Protein AF-A0A1Y4EWL3-F1 (afdb_monomer)

Nearest PDB structures (foldseek):
  6ifk-assembly1_D  TM=8.390E-01  e=6.747E-06  Streptococcus thermophilus ND03
  6ify-assembly1_D  TM=8.538E-01  e=1.769E-05  Streptococcus thermophilus ND03
  8x5d-assembly1_C  TM=8.242E-01  e=1.769E-05  Mycobacterium canetti
  6ae1-assembly2_B  TM=8.362E-01  e=6.744E-04  Staphylococcus epidermidis RP62A

Foldseek 3Di:
DDDDVVVVVVVPPPDDPVVVVVVVPDPPDDPDDPPDDAPPLQVDPCLLVLLLVLLLVQFDQDPDPPDDPPAQAGALDPPALVVLVVLLVLLVVVVVCVVVPHWDALVSLVVSLVVLVVVCVVDVSSVSSCVSLVLSSLSVPCHGPSSSSNSSSVSSVSNSVSCCRRYPDHD

Radius of gyration: 18.56 Å; Cα contacts (8 Å, |Δi|>4): 148; chains: 1; bounding box: 43×53×40 Å

Mean predicted aligned error: 10.3 Å

Structure (mmCIF, N/CA/C/O backbone):
data_AF-A0A1Y4EWL3-F1
#
_entry.id   AF-A0A1Y4EWL3-F1
#
loop_
_atom_site.group_PDB
_atom_site.id
_atom_site.type_symbol
_atom_site.label_atom_id
_atom_site.label_alt_id
_atom_site.label_comp_id
_atom_site.label_asym_id
_atom_site.label_entity_id
_atom_site.label_seq_id
_atom_site.pdbx_PDB_ins_code
_atom_site.Cartn_x
_atom_site.Cartn_y
_atom_site.Cartn_z
_atom_site.occupancy
_atom_site.B_iso_or_equiv
_atom_site.auth_seq_id
_atom_site.auth_comp_id
_atom_site.auth_asym_id
_atom_site.auth_atom_id
_atom_site.pdbx_PDB_model_num
ATOM 1 N N . MET A 1 1 ? -6.948 15.908 -17.397 1.00 37.38 1 MET A N 1
ATOM 2 C CA . MET A 1 1 ? -7.858 15.498 -16.304 1.00 37.38 1 MET A CA 1
ATOM 3 C C . MET A 1 1 ? -7.073 15.436 -14.993 1.00 37.38 1 MET A C 1
ATOM 5 O O . MET A 1 1 ? -6.753 14.358 -14.515 1.00 37.38 1 MET A O 1
ATOM 9 N N . ALA A 1 2 ? -6.684 16.596 -14.461 1.00 40.53 2 ALA A N 1
ATOM 10 C CA . ALA A 1 2 ? -5.893 16.728 -13.238 1.00 40.53 2 ALA A CA 1
ATOM 11 C C . ALA A 1 2 ? -6.436 17.927 -12.445 1.00 40.53 2 ALA A C 1
ATOM 13 O O . ALA A 1 2 ? -5.883 19.017 -12.520 1.00 40.53 2 ALA A O 1
ATOM 14 N N . SER A 1 3 ? -7.570 17.749 -11.767 1.00 47.09 3 SER A N 1
ATOM 15 C CA . SER A 1 3 ? -8.158 18.766 -10.885 1.00 47.09 3 SER A CA 1
ATOM 16 C C . SER A 1 3 ? -8.976 18.060 -9.820 1.00 47.09 3 SER A C 1
ATOM 18 O O . SER A 1 3 ? -9.992 17.460 -10.147 1.00 47.09 3 SER A O 1
ATOM 20 N N . ASP A 1 4 ? -8.490 18.054 -8.581 1.00 57.91 4 ASP A N 1
ATOM 21 C CA . ASP A 1 4 ? -9.346 17.723 -7.430 1.00 57.91 4 ASP A CA 1
ATOM 22 C C . ASP A 1 4 ? -8.706 18.212 -6.120 1.00 57.91 4 ASP A C 1
ATOM 24 O O . ASP A 1 4 ? -9.355 18.788 -5.255 1.00 57.91 4 ASP A O 1
ATOM 28 N N . TRP A 1 5 ? -7.380 18.085 -5.974 1.00 44.81 5 TRP A N 1
ATOM 29 C CA . TRP A 1 5 ? -6.728 18.433 -4.702 1.00 44.81 5 TRP A CA 1
ATOM 30 C C . TRP A 1 5 ? -6.405 19.929 -4.534 1.00 44.81 5 TRP A C 1
ATOM 32 O O . TRP A 1 5 ? -6.344 20.413 -3.405 1.00 44.81 5 TRP A O 1
ATOM 42 N N . LYS A 1 6 ? -6.213 20.681 -5.630 1.00 41.72 6 LYS A N 1
ATOM 43 C CA . LYS A 1 6 ? -5.962 22.136 -5.574 1.00 41.72 6 LYS A CA 1
ATOM 44 C C . LYS A 1 6 ? -7.231 22.932 -5.255 1.00 41.72 6 LYS A C 1
ATOM 46 O O . LYS A 1 6 ? -7.156 23.887 -4.489 1.00 41.72 6 LYS A O 1
ATOM 51 N N . ASP A 1 7 ? -8.384 22.484 -5.750 1.00 52.94 7 ASP A N 1
ATOM 52 C CA . ASP A 1 7 ? -9.692 23.087 -5.455 1.00 52.94 7 ASP A CA 1
ATOM 53 C C . ASP A 1 7 ? -10.069 22.919 -3.972 1.00 52.94 7 ASP A C 1
ATOM 55 O O . ASP A 1 7 ? -10.565 23.849 -3.333 1.00 52.94 7 ASP A O 1
ATOM 59 N N . ALA A 1 8 ? -9.726 21.769 -3.380 1.00 48.25 8 ALA A N 1
ATOM 60 C CA . ALA A 1 8 ? -9.937 21.502 -1.957 1.00 48.25 8 ALA A CA 1
ATOM 61 C C . ALA A 1 8 ? -9.108 22.415 -1.031 1.00 48.25 8 ALA A C 1
ATOM 63 O O . ALA A 1 8 ? -9.574 22.781 0.049 1.00 48.25 8 ALA A O 1
ATOM 64 N N . LEU A 1 9 ? -7.895 22.803 -1.446 1.00 43.22 9 LEU A N 1
ATOM 65 C CA . LEU A 1 9 ? -7.039 23.724 -0.687 1.00 43.22 9 LEU A CA 1
ATOM 66 C C . LEU A 1 9 ? -7.398 25.197 -0.934 1.00 43.22 9 LEU A C 1
ATOM 68 O O . LEU A 1 9 ? -7.304 26.006 -0.012 1.00 43.22 9 LEU A O 1
ATOM 72 N N . GLY A 1 10 ? -7.866 25.545 -2.138 1.00 47.91 10 GLY A N 1
ATOM 73 C CA . GLY A 1 10 ? -8.315 26.901 -2.471 1.00 47.91 10 GLY A CA 1
ATOM 74 C C . GLY A 1 10 ? -9.542 27.352 -1.670 1.00 47.91 10 GLY A C 1
ATOM 75 O O . GLY A 1 10 ? -9.638 28.517 -1.297 1.00 47.91 10 GLY A O 1
ATOM 76 N N . GLY A 1 11 ? -10.443 26.428 -1.315 1.00 48.72 11 GLY A N 1
ATOM 77 C CA . GLY A 1 11 ? -11.689 26.730 -0.593 1.00 48.72 11 GLY A CA 1
ATOM 78 C C . GLY A 1 11 ? -11.557 27.068 0.903 1.00 48.72 11 GLY A C 1
ATOM 79 O O . GLY A 1 11 ? -12.580 27.289 1.565 1.00 48.72 11 GLY A O 1
ATOM 80 N N . LEU A 1 12 ? -10.338 27.072 1.452 1.00 50.66 12 LEU A N 1
ATOM 81 C CA . LEU A 1 12 ? -10.044 27.372 2.863 1.00 50.66 12 LEU A CA 1
ATOM 82 C C . LEU A 1 12 ? -9.283 28.690 3.059 1.00 50.66 12 LEU A C 1
ATOM 84 O O . LEU A 1 12 ? -9.170 29.167 4.187 1.00 50.66 12 LEU A O 1
ATOM 88 N N . ILE A 1 13 ? -8.788 29.298 1.981 1.00 45.16 13 ILE A N 1
ATOM 89 C CA . ILE A 1 13 ? -8.081 30.576 2.040 1.00 45.16 13 ILE A CA 1
ATOM 90 C C . ILE A 1 13 ? -9.127 31.691 2.177 1.00 45.16 13 ILE A C 1
ATOM 92 O O . ILE A 1 13 ? -9.961 31.872 1.295 1.00 45.16 13 ILE A O 1
ATOM 96 N N . GLY A 1 14 ? -9.099 32.418 3.298 1.00 51.56 14 GLY A N 1
ATOM 97 C CA . GLY A 1 14 ? -9.971 33.574 3.551 1.00 51.56 14 GLY A CA 1
ATOM 98 C C . GLY A 1 14 ? -11.185 33.331 4.456 1.00 51.56 14 GLY A C 1
ATOM 99 O O . GLY A 1 14 ? -11.969 34.255 4.644 1.00 51.56 14 GLY A O 1
ATOM 100 N N . LYS A 1 15 ? -11.349 32.136 5.042 1.00 56.97 15 LYS A N 1
ATOM 101 C CA . LYS A 1 15 ? -12.427 31.866 6.013 1.00 56.97 15 LYS A CA 1
ATOM 102 C C . LYS A 1 15 ? -12.011 32.208 7.441 1.00 56.97 15 LYS A C 1
ATOM 104 O O . LYS A 1 15 ? -10.890 31.924 7.861 1.00 56.97 15 LYS A O 1
ATOM 109 N N . THR A 1 16 ? -12.938 32.785 8.193 1.00 52.50 16 THR A N 1
ATOM 110 C CA . THR A 1 16 ? -12.762 33.129 9.607 1.00 52.50 16 THR A CA 1
ATOM 111 C C . THR A 1 16 ? -12.758 31.875 10.499 1.00 52.50 16 THR A C 1
ATOM 113 O O . THR A 1 16 ? -13.330 30.843 10.126 1.00 52.50 16 THR A O 1
ATOM 116 N N . PRO A 1 17 ? -12.150 31.930 11.703 1.00 57.53 17 PRO A N 1
ATOM 117 C CA . PRO A 1 17 ? -12.118 30.792 12.628 1.00 57.53 17 PRO A CA 1
ATOM 118 C C . PRO A 1 17 ? -13.508 30.230 12.976 1.00 57.53 17 PRO A C 1
ATOM 120 O O . PRO A 1 17 ? -13.661 29.021 13.154 1.00 57.53 17 PRO A O 1
ATOM 123 N N . GLU A 1 18 ? -14.539 31.080 13.008 1.00 52.03 18 GLU A N 1
ATOM 124 C CA . GLU A 1 18 ? -15.924 30.665 13.262 1.00 52.03 18 GLU A CA 1
ATOM 125 C C . GLU A 1 18 ? -16.546 29.891 12.091 1.00 52.03 18 GLU A C 1
ATOM 127 O O . GLU A 1 18 ? -17.271 28.921 12.315 1.00 52.03 18 GLU A O 1
ATOM 132 N N . GLU A 1 19 ? -16.234 30.241 10.841 1.00 55.25 19 GLU A N 1
ATOM 133 C CA . GLU A 1 19 ? -16.727 29.532 9.648 1.00 55.25 19 GLU A CA 1
ATOM 134 C C . GLU A 1 19 ? -16.095 28.140 9.503 1.00 55.25 19 GLU A C 1
ATOM 136 O O . GLU A 1 19 ? -16.758 27.172 9.102 1.00 55.25 19 GLU A O 1
ATOM 141 N N . VAL A 1 20 ? -14.827 28.011 9.902 1.00 58.44 20 VAL A N 1
ATOM 142 C CA . VAL A 1 20 ? -14.136 26.717 9.993 1.00 58.44 20 VAL A CA 1
ATOM 143 C C . VAL A 1 20 ? -14.761 25.859 11.099 1.00 58.44 20 VAL A C 1
ATOM 145 O O . VAL A 1 20 ? -15.046 24.681 10.873 1.00 58.44 20 VAL A O 1
ATOM 148 N N . ALA A 1 21 ? -15.071 26.452 12.257 1.00 54.84 21 ALA A N 1
ATOM 149 C CA . ALA A 1 21 ? -15.714 25.757 13.373 1.00 54.84 21 ALA A CA 1
ATOM 150 C C . ALA A 1 21 ? -17.161 25.322 13.061 1.00 54.84 21 ALA A C 1
ATOM 152 O O . ALA A 1 21 ? -17.584 24.236 13.463 1.00 54.84 21 ALA A O 1
ATOM 153 N N . ARG A 1 22 ? -17.923 26.118 12.296 1.00 51.72 22 ARG A N 1
ATOM 154 C CA . ARG A 1 22 ? -19.297 25.781 11.872 1.00 51.72 22 ARG A CA 1
ATOM 155 C C . ARG A 1 22 ? -19.334 24.598 10.904 1.00 51.72 22 ARG A C 1
ATOM 157 O O . ARG A 1 22 ? -20.236 23.770 10.989 1.00 51.72 22 ARG A O 1
ATOM 164 N N . THR A 1 23 ? -18.317 24.475 10.050 1.00 51.62 23 THR A N 1
ATOM 165 C CA . THR A 1 23 ? -18.155 23.346 9.115 1.00 51.62 23 THR A CA 1
ATOM 166 C C . THR A 1 23 ? -17.849 22.027 9.845 1.00 51.62 23 THR A C 1
ATOM 168 O O . THR A 1 23 ? -18.146 20.950 9.331 1.00 51.62 23 THR A O 1
ATOM 171 N N . GLN A 1 24 ? -17.301 22.093 11.063 1.00 53.50 24 GLN A N 1
ATOM 172 C CA . GLN A 1 24 ? -16.948 20.927 11.885 1.00 53.50 24 GLN A CA 1
ATOM 173 C C . GLN A 1 24 ? -18.054 20.487 12.865 1.00 53.50 24 GLN A C 1
ATOM 175 O O . GLN A 1 24 ? -17.926 19.436 13.485 1.00 53.50 24 GLN A O 1
ATOM 180 N N . ARG A 1 25 ? -19.158 21.241 12.992 1.00 41.41 25 ARG A N 1
ATOM 181 C CA . ARG A 1 25 ? -20.291 20.943 13.898 1.00 41.41 25 ARG A CA 1
ATOM 182 C C . ARG A 1 25 ? -21.433 20.139 13.254 1.00 41.41 25 ARG A C 1
ATOM 184 O O . ARG A 1 25 ? -22.564 20.195 13.729 1.00 41.41 25 ARG A O 1
ATOM 191 N N . GLN A 1 26 ? -21.173 19.384 12.190 1.00 42.25 26 GLN A N 1
ATOM 192 C CA . GLN A 1 26 ? -22.123 18.355 11.753 1.00 42.25 26 GLN A CA 1
ATOM 193 C C . GLN A 1 26 ? -21.904 17.088 12.592 1.00 42.25 26 GLN A C 1
ATOM 195 O O . GLN A 1 26 ? -20.748 16.716 12.811 1.00 42.25 26 GLN A O 1
ATOM 200 N N . PRO A 1 27 ? -22.970 16.423 13.082 1.00 38.25 27 PRO A N 1
ATOM 201 C CA . PRO A 1 27 ? -22.813 15.151 13.775 1.00 38.25 27 PRO A CA 1
ATOM 202 C C . PRO A 1 27 ? -22.088 14.171 12.847 1.00 38.25 27 PRO A C 1
ATOM 204 O O . PRO A 1 27 ? -22.290 14.206 11.633 1.00 38.25 27 PRO A O 1
ATOM 207 N N . ALA A 1 28 ? -21.239 13.314 13.417 1.00 42.53 28 ALA A N 1
ATOM 208 C CA . ALA A 1 28 ? -20.415 12.323 12.721 1.00 42.53 28 ALA A CA 1
ATOM 209 C C . ALA A 1 28 ? -21.243 11.175 12.095 1.00 42.53 28 ALA A C 1
ATOM 211 O O . ALA A 1 28 ? -20.931 9.998 12.251 1.00 42.53 28 ALA A O 1
ATOM 212 N N . GLY A 1 29 ? -22.318 11.513 11.386 1.00 39.47 29 GLY A N 1
ATOM 213 C CA . GLY A 1 29 ? -22.979 10.645 10.432 1.00 39.47 29 GLY A CA 1
ATOM 214 C C . GLY A 1 29 ? -22.153 10.637 9.157 1.00 39.47 29 GLY A C 1
ATOM 215 O O . GLY A 1 29 ? -21.998 11.671 8.516 1.00 39.47 29 GLY A O 1
ATOM 216 N N . GLN A 1 30 ? -21.572 9.472 8.862 1.00 46.88 30 GLN A N 1
ATOM 217 C CA . GLN A 1 30 ? -21.131 9.006 7.546 1.00 46.88 30 GLN A CA 1
ATOM 218 C C . GLN A 1 30 ? -21.104 10.112 6.480 1.00 46.88 30 GLN A C 1
ATOM 220 O O . GLN A 1 30 ? -22.109 10.372 5.817 1.00 46.88 30 GLN A O 1
ATOM 225 N N . LYS A 1 31 ? -19.939 10.733 6.253 1.00 42.88 31 LYS A N 1
ATOM 226 C CA . LYS A 1 31 ? -19.701 11.345 4.944 1.00 42.88 31 LYS A CA 1
ATOM 227 C C . LYS A 1 31 ? -19.745 10.200 3.940 1.00 42.88 31 LYS A C 1
ATOM 229 O O . LYS A 1 31 ? -18.768 9.470 3.794 1.00 42.88 31 LYS A O 1
ATOM 234 N N . ALA A 1 32 ? -20.916 10.000 3.340 1.00 39.84 32 ALA A N 1
ATOM 235 C CA . ALA A 1 32 ? -21.129 9.054 2.266 1.00 39.84 32 ALA A CA 1
ATOM 236 C C . ALA A 1 32 ? -20.019 9.271 1.235 1.00 39.84 32 ALA A C 1
ATOM 238 O O . ALA A 1 32 ? -19.827 10.388 0.747 1.00 39.84 32 ALA A O 1
ATOM 239 N N . SER A 1 33 ? -19.248 8.217 0.960 1.00 49.00 33 SER A N 1
ATOM 240 C CA . SER A 1 33 ? -18.274 8.215 -0.125 1.00 49.00 33 SER A CA 1
ATOM 241 C C . SER A 1 33 ? -18.984 8.716 -1.377 1.00 49.00 33 SER A C 1
ATOM 243 O O . SER A 1 33 ? -20.008 8.155 -1.756 1.00 49.00 33 SER A O 1
ATOM 245 N N . SER A 1 34 ? -18.473 9.782 -1.983 1.00 48.06 34 SER A N 1
ATOM 246 C CA . SER A 1 34 ? -18.998 10.438 -3.181 1.00 48.06 34 SER A CA 1
ATOM 247 C C . SER A 1 34 ? -19.338 9.436 -4.298 1.00 48.06 34 SER A C 1
ATOM 249 O O . SER A 1 34 ? -18.458 9.178 -5.103 1.00 48.06 34 SER A O 1
ATOM 251 N N . GLY A 1 35 ? -20.530 8.824 -4.335 1.00 56.72 35 GLY A N 1
ATOM 252 C CA . GLY A 1 35 ? -21.059 7.939 -5.397 1.00 56.72 35 GLY A CA 1
ATOM 253 C C . GLY A 1 35 ? -20.137 6.859 -6.000 1.00 56.72 35 GLY A C 1
ATOM 254 O O . GLY A 1 35 ? -20.486 6.262 -7.011 1.00 56.72 35 GLY A O 1
ATOM 255 N N . LYS A 1 36 ? -18.943 6.634 -5.449 1.00 72.31 36 LYS A N 1
ATOM 256 C CA . LYS A 1 36 ? -17.874 5.823 -6.029 1.00 72.31 36 LYS A CA 1
ATOM 257 C C . LYS A 1 36 ? -17.893 4.487 -5.315 1.00 72.31 36 LYS A C 1
ATOM 259 O O . LYS A 1 36 ? -17.903 4.446 -4.090 1.00 72.31 36 LYS A O 1
ATOM 264 N N . GLU A 1 37 ? -17.855 3.408 -6.081 1.00 86.31 37 GLU A N 1
ATOM 265 C CA . GLU A 1 37 ? -17.801 2.053 -5.533 1.00 86.31 37 GLU A CA 1
ATOM 266 C C . GLU A 1 37 ? -16.519 1.829 -4.705 1.00 86.31 37 GLU A C 1
ATOM 268 O O . GLU A 1 37 ? -15.510 2.505 -4.936 1.00 86.31 37 GLU A O 1
ATOM 273 N N . PRO A 1 38 ? -16.506 0.910 -3.731 1.00 89.94 38 PRO A N 1
ATOM 274 C CA . PRO A 1 38 ? -15.265 0.521 -3.071 1.00 89.94 38 PRO A CA 1
ATOM 275 C C . PRO A 1 38 ? -14.299 -0.154 -4.067 1.00 89.94 38 PRO A C 1
ATOM 277 O O . PRO A 1 38 ? -14.743 -0.759 -5.044 1.00 89.94 38 PRO A O 1
ATOM 280 N N . PRO A 1 39 ? -12.972 -0.084 -3.850 1.00 93.00 39 PRO A N 1
ATOM 281 C CA . PRO A 1 39 ? -12.019 -0.903 -4.598 1.00 93.00 39 PRO A CA 1
ATOM 282 C C . PRO A 1 39 ? -12.374 -2.399 -4.597 1.00 93.00 39 PRO A C 1
ATOM 284 O O . PRO A 1 39 ? -12.823 -2.931 -3.581 1.00 93.00 39 PRO A O 1
ATOM 287 N N . ALA A 1 40 ? -12.109 -3.084 -5.715 1.00 92.25 40 ALA A N 1
ATOM 288 C CA . ALA A 1 40 ? -12.491 -4.485 -5.931 1.00 92.25 40 ALA A CA 1
ATOM 289 C C . ALA A 1 40 ? -11.949 -5.453 -4.864 1.00 92.25 40 ALA A C 1
ATOM 291 O O . ALA A 1 40 ? -12.619 -6.417 -4.502 1.00 92.25 40 ALA A O 1
ATOM 292 N N . PHE A 1 41 ? -10.778 -5.161 -4.288 1.00 93.94 41 PHE A N 1
ATOM 293 C CA . PHE A 1 41 ? -10.193 -5.986 -3.231 1.00 93.94 41 PHE A CA 1
ATOM 294 C C . PHE A 1 41 ? -10.999 -5.982 -1.923 1.00 93.94 41 PHE A C 1
ATOM 296 O O . PHE A 1 41 ? -10.677 -6.762 -1.035 1.00 93.94 41 PHE A O 1
ATOM 303 N N . PHE A 1 42 ? -12.027 -5.133 -1.769 1.00 92.69 42 PHE A N 1
ATOM 304 C CA . PHE A 1 42 ? -12.962 -5.212 -0.641 1.00 92.69 42 PHE A CA 1
ATOM 305 C C . PHE A 1 42 ? -14.138 -6.161 -0.870 1.00 92.69 42 PHE A C 1
ATOM 307 O O . PHE A 1 42 ? -14.684 -6.670 0.106 1.00 92.69 42 PHE A O 1
ATOM 314 N N . SER A 1 43 ? -14.557 -6.360 -2.120 1.00 83.06 43 SER A N 1
ATOM 315 C CA . SER A 1 43 ? -15.801 -7.062 -2.456 1.00 83.06 43 SER A CA 1
ATOM 316 C C . SER A 1 43 ? -15.599 -8.525 -2.826 1.00 83.06 43 SER A C 1
ATOM 318 O O . SER A 1 43 ? -16.549 -9.301 -2.761 1.00 83.06 43 SER A O 1
ATOM 320 N N . ARG A 1 44 ? -14.381 -8.909 -3.202 1.00 74.81 44 ARG A N 1
ATOM 321 C CA . ARG A 1 44 ? -14.061 -10.263 -3.642 1.00 74.81 44 ARG A CA 1
ATOM 322 C C . ARG A 1 44 ? -13.037 -10.927 -2.728 1.00 74.81 44 ARG A C 1
ATOM 324 O O . ARG A 1 44 ? -12.151 -10.267 -2.181 1.00 74.81 44 ARG A O 1
ATOM 331 N N . ASP A 1 45 ? -13.147 -12.245 -2.581 1.00 74.75 45 ASP A N 1
ATOM 332 C CA . ASP A 1 45 ? -12.164 -13.071 -1.865 1.00 74.75 45 ASP A CA 1
ATOM 333 C C . ASP A 1 45 ? -10.898 -13.366 -2.690 1.00 74.75 45 ASP A C 1
ATOM 335 O O . ASP A 1 45 ? -9.946 -13.934 -2.166 1.00 74.75 45 ASP A O 1
ATOM 339 N N . ASP A 1 46 ? -10.833 -12.876 -3.931 1.00 87.44 46 ASP A N 1
ATOM 340 C CA . ASP A 1 46 ? -9.702 -12.987 -4.863 1.00 87.44 46 ASP A CA 1
ATOM 341 C C . ASP A 1 46 ? -8.657 -11.859 -4.702 1.00 87.44 46 ASP A C 1
ATOM 343 O O . ASP A 1 46 ? -7.908 -11.554 -5.628 1.00 87.44 46 ASP A O 1
ATOM 347 N N . TYR A 1 47 ? -8.567 -11.214 -3.529 1.00 93.50 47 TYR A N 1
ATOM 348 C CA . TYR A 1 47 ? -7.652 -10.077 -3.327 1.00 93.50 47 TYR A CA 1
ATOM 349 C C . TYR A 1 47 ? -6.177 -10.429 -3.598 1.00 93.50 47 TYR A C 1
ATOM 351 O O . TYR A 1 47 ? -5.387 -9.547 -3.934 1.00 93.50 47 TYR A O 1
ATOM 359 N N . VAL A 1 48 ? -5.809 -11.705 -3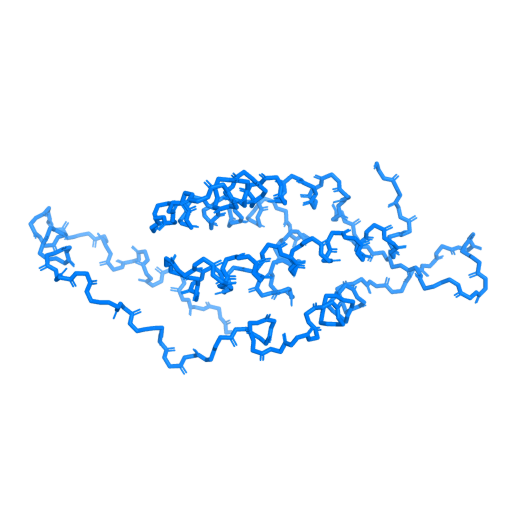.457 1.00 96.56 48 VAL A N 1
ATOM 360 C CA . VAL A 1 48 ? -4.479 -12.230 -3.791 1.00 96.56 48 VAL A CA 1
ATOM 361 C C . VAL A 1 48 ? -4.248 -12.179 -5.304 1.00 96.56 48 VAL A C 1
ATOM 363 O O . VAL A 1 48 ? -3.233 -11.641 -5.738 1.00 96.56 48 VAL A O 1
ATOM 366 N N . ASP A 1 49 ? -5.218 -12.625 -6.105 1.00 96.62 49 ASP A N 1
ATOM 367 C CA . ASP A 1 49 ? -5.151 -12.569 -7.571 1.00 96.62 49 ASP A CA 1
ATOM 368 C C . ASP A 1 49 ? -5.164 -11.120 -8.074 1.00 96.62 49 ASP A C 1
ATOM 370 O O . ASP A 1 49 ? -4.462 -10.767 -9.023 1.00 96.62 49 ASP A O 1
ATOM 374 N N . LEU A 1 50 ? -5.922 -10.240 -7.413 1.00 96.69 50 LEU A N 1
ATOM 375 C CA . LEU A 1 50 ? -5.897 -8.805 -7.707 1.00 96.69 50 LEU A CA 1
ATOM 376 C C . LEU A 1 50 ? -4.519 -8.193 -7.423 1.00 96.69 50 LEU A C 1
ATOM 378 O O . LEU A 1 50 ? -4.062 -7.342 -8.190 1.00 96.69 50 LEU A O 1
ATOM 382 N N . ALA A 1 51 ? -3.853 -8.617 -6.345 1.00 98.00 51 ALA A N 1
ATOM 383 C CA . ALA A 1 51 ? -2.505 -8.164 -6.018 1.00 98.00 51 ALA A CA 1
ATOM 384 C C . ALA A 1 51 ? -1.481 -8.660 -7.046 1.00 98.00 51 ALA A C 1
ATOM 386 O O . ALA A 1 51 ? -0.659 -7.865 -7.505 1.00 98.00 51 ALA A O 1
ATOM 387 N N . ASP A 1 52 ? -1.574 -9.924 -7.462 1.00 97.69 52 ASP A N 1
ATOM 388 C CA . ASP A 1 52 ? -0.772 -10.479 -8.554 1.00 97.69 52 ASP A CA 1
ATOM 389 C C . ASP A 1 52 ? -0.925 -9.631 -9.829 1.00 97.69 52 ASP A C 1
ATOM 391 O O . ASP A 1 52 ? 0.031 -9.020 -10.320 1.00 97.69 52 ASP A O 1
ATOM 395 N N . GLN A 1 53 ? -2.160 -9.489 -10.314 1.00 96.81 53 GLN A N 1
ATOM 396 C CA . GLN A 1 53 ? -2.464 -8.727 -11.526 1.00 96.81 53 GLN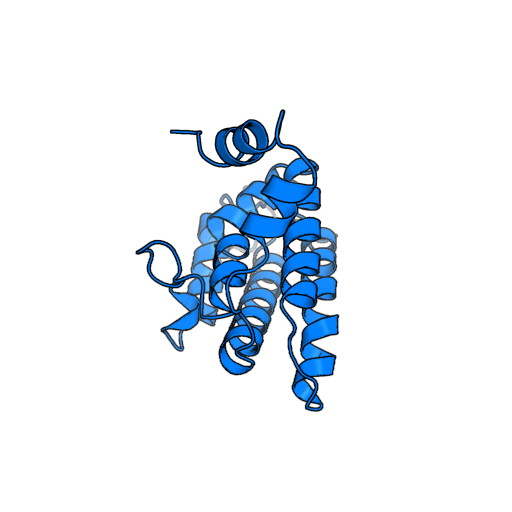 A CA 1
ATOM 397 C C . GLN A 1 53 ? -2.019 -7.264 -11.426 1.00 96.81 53 GLN A C 1
ATOM 399 O O . GLN A 1 53 ? -1.569 -6.685 -12.417 1.00 96.81 53 GLN A O 1
ATOM 404 N N . CYS A 1 54 ? -2.156 -6.642 -10.253 1.00 97.50 54 CYS A N 1
ATOM 405 C CA . CYS A 1 54 ? -1.651 -5.296 -9.992 1.00 97.50 54 CYS A CA 1
ATOM 406 C C . CYS A 1 54 ? -0.132 -5.235 -10.185 1.00 97.50 54 CYS A C 1
ATOM 408 O O . CYS A 1 54 ? 0.361 -4.403 -10.948 1.00 97.50 54 CYS A O 1
ATOM 410 N N . MET A 1 55 ? 0.619 -6.129 -9.538 1.00 97.62 55 MET A N 1
ATOM 411 C CA . MET A 1 55 ? 2.080 -6.124 -9.609 1.00 97.62 55 MET A CA 1
ATOM 412 C C . MET A 1 55 ? 2.591 -6.472 -11.013 1.00 97.62 55 MET A C 1
ATOM 414 O O . MET A 1 55 ? 3.526 -5.841 -11.507 1.00 97.62 55 MET A O 1
ATOM 418 N N . GLN A 1 56 ? 1.925 -7.381 -11.723 1.00 96.56 56 GLN A N 1
ATOM 419 C CA . GLN A 1 56 ? 2.241 -7.665 -13.122 1.00 96.56 56 GLN A CA 1
ATOM 420 C C . GLN A 1 56 ? 1.992 -6.476 -14.061 1.00 96.56 56 GLN A C 1
ATOM 422 O O . GLN A 1 56 ? 2.776 -6.281 -14.992 1.00 96.56 56 GLN A O 1
ATOM 427 N N . ARG A 1 57 ? 0.930 -5.686 -13.842 1.00 96.62 57 ARG A N 1
ATOM 428 C CA . ARG A 1 57 ? 0.633 -4.480 -14.642 1.00 96.62 57 ARG A CA 1
ATOM 429 C C . ARG A 1 57 ? 1.582 -3.328 -14.331 1.00 96.62 57 ARG A C 1
ATOM 431 O O . ARG A 1 57 ? 2.013 -2.634 -15.249 1.00 96.62 57 ARG A O 1
ATOM 438 N N . LEU A 1 58 ? 1.935 -3.156 -13.059 1.00 96.94 58 LEU A N 1
ATOM 439 C CA . LEU A 1 58 ? 2.860 -2.119 -12.607 1.00 96.94 58 LEU A CA 1
ATOM 440 C C . LEU A 1 58 ? 4.275 -2.334 -13.164 1.00 96.94 58 LEU A C 1
ATOM 442 O O . LEU A 1 58 ? 4.946 -1.389 -13.580 1.00 96.94 58 LEU A O 1
ATOM 446 N N . GLY A 1 59 ? 4.743 -3.582 -13.144 1.00 95.25 59 GLY A N 1
ATOM 447 C CA . GLY A 1 59 ? 6.096 -3.943 -13.535 1.00 95.25 59 GLY A CA 1
ATOM 448 C C . GLY A 1 59 ? 6.262 -4.114 -15.043 1.00 95.25 59 GLY A C 1
ATOM 449 O O . GLY A 1 59 ? 5.532 -4.862 -15.700 1.00 95.25 59 GLY A O 1
ATOM 450 N N . ARG A 1 60 ? 7.310 -3.510 -15.605 1.00 94.44 60 ARG A N 1
ATOM 451 C CA . ARG A 1 60 ? 7.693 -3.778 -17.000 1.00 94.44 60 ARG A CA 1
ATOM 452 C C . ARG A 1 60 ? 8.334 -5.164 -17.094 1.00 94.44 60 ARG A C 1
ATOM 454 O O . ARG A 1 60 ? 9.040 -5.540 -16.157 1.00 94.44 60 ARG A O 1
ATOM 461 N N . PRO A 1 61 ? 8.152 -5.917 -18.193 1.00 92.25 61 PRO A N 1
ATOM 462 C CA . PRO A 1 61 ? 8.892 -7.158 -18.399 1.00 92.25 61 PRO A CA 1
ATOM 463 C C . PRO A 1 61 ? 10.395 -6.929 -18.211 1.00 92.25 61 PRO A C 1
ATOM 465 O O . PRO A 1 61 ? 10.969 -6.003 -18.797 1.00 92.25 61 PRO A O 1
ATOM 468 N N . SER A 1 62 ? 11.019 -7.731 -17.349 1.00 90.69 62 SER A N 1
ATOM 469 C CA . SER A 1 62 ? 12.453 -7.630 -17.100 1.00 90.69 62 SER A CA 1
ATOM 470 C C . SER A 1 62 ? 13.226 -7.973 -18.372 1.00 90.69 62 SER A C 1
ATOM 472 O O . SER A 1 62 ? 12.955 -8.975 -19.028 1.00 90.69 62 SER A O 1
ATOM 474 N N . LYS A 1 63 ? 14.220 -7.146 -18.706 1.00 85.62 63 LYS A N 1
ATOM 475 C CA . LYS A 1 63 ? 15.173 -7.406 -19.800 1.00 85.62 63 LYS A CA 1
ATOM 476 C C . LYS A 1 63 ? 16.443 -8.104 -19.307 1.00 85.62 63 LYS A C 1
ATOM 478 O O . LYS A 1 63 ? 17.446 -8.140 -20.019 1.00 85.62 63 LYS A O 1
ATOM 483 N N . ASN A 1 64 ? 16.443 -8.592 -18.068 1.00 79.44 64 ASN A N 1
ATOM 484 C CA . ASN A 1 64 ? 17.608 -9.228 -17.484 1.00 79.44 64 ASN A CA 1
ATOM 485 C C . ASN A 1 64 ? 17.852 -10.596 -18.145 1.00 79.44 64 ASN A C 1
ATOM 487 O O . ASN A 1 64 ? 17.057 -11.522 -18.006 1.00 79.44 64 ASN A O 1
ATOM 491 N N . LYS A 1 65 ? 18.982 -10.718 -18.850 1.00 75.00 65 LYS A N 1
ATOM 492 C CA . LYS A 1 65 ? 19.398 -11.940 -19.559 1.00 75.00 65 LYS A CA 1
ATOM 493 C C . LYS A 1 65 ? 19.714 -13.129 -18.643 1.00 75.00 65 LYS A C 1
ATOM 495 O O . LYS A 1 65 ? 19.892 -14.233 -19.138 1.00 75.00 65 LYS A O 1
ATOM 500 N N . TRP A 1 66 ? 19.831 -12.898 -17.335 1.00 77.88 66 TRP A N 1
ATOM 501 C CA . TRP A 1 66 ? 20.120 -13.931 -16.337 1.00 77.88 66 TRP A CA 1
ATOM 502 C C . TRP A 1 66 ? 18.855 -14.564 -15.739 1.00 77.88 66 TRP A C 1
ATOM 504 O O . TRP A 1 66 ? 18.961 -15.449 -14.891 1.00 77.88 66 TRP A O 1
ATOM 514 N N . ASN A 1 67 ? 17.666 -14.114 -16.153 1.00 77.06 67 ASN A N 1
ATOM 515 C CA . ASN A 1 67 ? 16.408 -14.723 -15.733 1.00 77.06 67 ASN A CA 1
ATOM 516 C C . ASN A 1 67 ? 16.284 -16.134 -16.324 1.00 77.06 67 ASN A C 1
ATOM 518 O O . ASN A 1 67 ? 16.674 -16.376 -17.467 1.00 77.06 67 ASN A O 1
ATOM 522 N N . LYS A 1 68 ? 15.719 -17.069 -15.555 1.00 79.88 68 LYS A N 1
ATOM 523 C CA . LYS A 1 68 ? 15.426 -18.421 -16.053 1.00 79.88 68 LYS A CA 1
ATOM 524 C C . LYS A 1 68 ? 14.335 -18.355 -17.127 1.00 79.88 68 LYS A C 1
ATOM 526 O O . LYS A 1 68 ? 13.427 -17.537 -17.022 1.00 79.88 68 LYS A O 1
ATOM 531 N N . GLU A 1 69 ? 14.390 -19.266 -18.099 1.00 68.56 69 GLU A N 1
ATOM 532 C CA . GLU A 1 69 ? 13.545 -19.291 -19.311 1.00 68.56 69 GLU A CA 1
ATOM 533 C C . GLU A 1 69 ? 12.023 -19.284 -19.043 1.00 68.56 69 GLU A C 1
ATOM 535 O O . GLU A 1 69 ? 11.253 -18.868 -19.899 1.00 68.56 69 GLU A O 1
ATOM 540 N N . ASN A 1 70 ? 11.590 -19.638 -17.827 1.00 76.69 70 ASN A N 1
ATOM 541 C CA . ASN A 1 70 ? 10.180 -19.666 -17.417 1.00 76.69 70 ASN A CA 1
ATOM 542 C C . ASN A 1 70 ? 9.853 -18.752 -16.220 1.00 76.69 70 ASN A C 1
ATOM 544 O O . ASN A 1 70 ? 8.780 -18.865 -15.628 1.00 76.69 70 ASN A O 1
ATOM 548 N N . GLU A 1 71 ? 10.769 -17.872 -15.808 1.00 84.19 71 GLU A N 1
ATOM 549 C CA . GLU A 1 71 ? 10.544 -16.997 -14.657 1.00 84.19 71 GLU A CA 1
ATOM 550 C C . GLU A 1 71 ? 9.967 -15.649 -15.094 1.00 84.19 71 GLU A C 1
ATOM 552 O O . GLU A 1 71 ? 10.609 -14.863 -15.794 1.00 84.19 71 GLU A O 1
ATOM 557 N N . ILE A 1 72 ? 8.753 -15.346 -14.633 1.00 87.19 72 ILE A N 1
ATOM 558 C CA . ILE A 1 72 ? 8.165 -14.021 -14.819 1.00 87.19 72 ILE A CA 1
ATOM 559 C C .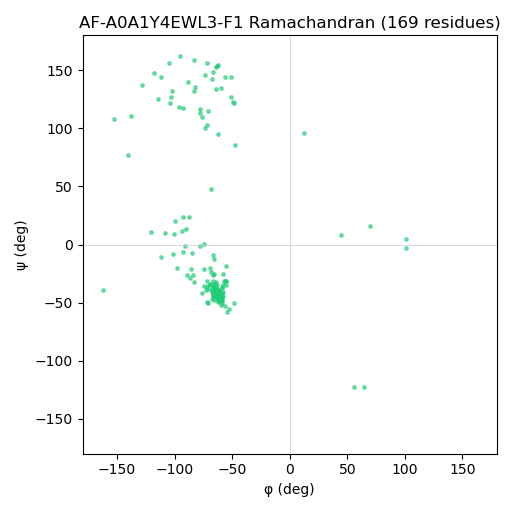 ILE A 1 72 ? 8.918 -13.061 -13.899 1.00 87.19 72 ILE A C 1
ATOM 561 O O . ILE A 1 72 ? 8.696 -13.038 -12.691 1.00 87.19 72 ILE A O 1
ATOM 565 N N . LYS A 1 73 ? 9.820 -12.260 -14.465 1.00 94.12 73 LYS A N 1
ATOM 566 C CA . LYS A 1 73 ? 10.495 -11.172 -13.755 1.00 94.12 73 LYS A CA 1
ATOM 567 C C . LYS A 1 73 ? 10.062 -9.814 -14.277 1.00 94.12 73 LYS A C 1
ATOM 569 O O . LYS A 1 73 ? 9.825 -9.612 -15.470 1.00 94.12 73 LYS A O 1
ATOM 574 N N . ARG A 1 74 ? 9.975 -8.863 -13.358 1.00 94.81 74 ARG A N 1
ATOM 575 C CA . ARG A 1 74 ? 9.459 -7.518 -13.557 1.00 94.81 74 ARG A CA 1
ATOM 576 C C . ARG A 1 74 ? 10.467 -6.504 -13.044 1.00 94.81 74 ARG A C 1
ATOM 578 O O . ARG A 1 74 ? 11.026 -6.656 -11.962 1.00 94.81 74 ARG A O 1
ATOM 585 N N . ASN A 1 75 ? 10.654 -5.453 -13.826 1.00 94.62 75 ASN A N 1
ATOM 586 C CA . ASN A 1 75 ? 11.407 -4.281 -13.425 1.00 94.62 75 ASN A CA 1
ATOM 587 C C . ASN A 1 75 ? 10.422 -3.220 -12.922 1.00 94.62 75 ASN A C 1
ATOM 589 O O . ASN A 1 75 ? 9.564 -2.751 -13.679 1.00 94.62 75 ASN A O 1
ATOM 593 N N . TYR A 1 76 ? 10.565 -2.856 -11.649 1.00 95.81 76 TYR A N 1
ATOM 594 C CA . TYR A 1 76 ? 9.726 -1.874 -10.958 1.00 95.81 76 TYR A CA 1
ATOM 595 C C . TYR A 1 76 ? 10.370 -0.481 -10.851 1.00 95.81 76 TYR A C 1
ATOM 597 O O . TYR A 1 76 ? 9.993 0.312 -9.992 1.00 95.81 76 TYR A O 1
ATOM 605 N N . GLY A 1 77 ? 11.360 -0.176 -11.694 1.00 93.50 77 GLY A N 1
ATOM 606 C CA . GLY A 1 77 ? 12.091 1.087 -11.624 1.00 93.50 77 GLY A CA 1
ATOM 607 C C . GLY A 1 77 ? 12.866 1.201 -10.312 1.00 93.50 77 GLY A C 1
ATOM 608 O O . GLY A 1 77 ? 13.687 0.327 -10.003 1.00 93.50 77 GLY A O 1
ATOM 609 N N . GLU A 1 78 ? 12.587 2.262 -9.557 1.00 94.50 78 GLU A N 1
ATOM 610 C CA . GLU A 1 78 ? 13.166 2.560 -8.244 1.00 94.50 78 GLU A CA 1
ATOM 611 C C . GLU A 1 78 ? 12.226 2.197 -7.081 1.00 94.50 78 GLU A C 1
ATOM 613 O O . GLU A 1 78 ? 12.521 2.517 -5.923 1.00 94.50 78 GLU A O 1
ATOM 618 N N . LEU A 1 79 ? 11.109 1.506 -7.352 1.00 96.06 79 LEU A N 1
ATOM 619 C CA . LEU A 1 79 ? 10.279 0.906 -6.308 1.00 96.06 79 LEU A CA 1
ATOM 620 C C . LEU A 1 79 ? 10.983 -0.327 -5.736 1.00 96.06 79 LEU A C 1
ATOM 622 O O . LEU A 1 79 ? 10.950 -1.418 -6.312 1.00 96.06 79 LEU A O 1
ATOM 626 N N . THR A 1 80 ? 11.618 -0.149 -4.581 1.00 94.75 80 THR A N 1
ATOM 627 C CA . THR A 1 80 ? 12.392 -1.207 -3.922 1.00 94.75 80 THR A CA 1
ATOM 628 C C . THR A 1 80 ? 11.580 -1.957 -2.867 1.00 94.75 80 THR A C 1
ATOM 630 O O . THR A 1 80 ? 10.577 -1.451 -2.348 1.00 94.75 80 THR A O 1
ATOM 633 N N . SER A 1 81 ? 12.041 -3.148 -2.481 1.00 92.62 81 SER A N 1
ATOM 634 C CA . SER A 1 81 ? 11.387 -3.953 -1.443 1.00 92.62 81 SER A CA 1
ATOM 635 C C . SER A 1 81 ? 11.411 -3.218 -0.106 1.00 92.62 81 SER A C 1
ATOM 637 O O . SER A 1 81 ? 10.453 -3.278 0.660 1.00 92.62 81 SER A O 1
ATOM 639 N N . SER A 1 82 ? 12.473 -2.460 0.173 1.00 93.00 82 SER A N 1
ATOM 640 C CA . SER A 1 82 ? 12.559 -1.612 1.365 1.00 93.00 82 SER A CA 1
ATOM 641 C C . SER A 1 82 ? 11.494 -0.515 1.383 1.00 93.00 82 SER A C 1
ATOM 643 O O . SER A 1 82 ? 10.917 -0.241 2.433 1.00 93.00 82 SER A O 1
ATOM 645 N N . GLN A 1 83 ? 11.179 0.092 0.236 1.00 93.31 83 GLN A N 1
ATOM 646 C CA . GLN A 1 83 ? 10.100 1.083 0.145 1.00 93.31 83 GLN A CA 1
ATOM 647 C C . GLN A 1 83 ? 8.732 0.440 0.396 1.00 93.31 83 GLN A C 1
ATOM 649 O O . GLN A 1 83 ? 7.949 0.962 1.189 1.00 93.31 83 GLN A O 1
ATOM 654 N N . MET A 1 84 ? 8.490 -0.730 -0.201 1.00 93.62 84 MET A N 1
ATOM 655 C CA . MET A 1 84 ? 7.279 -1.528 0.012 1.00 93.62 84 MET A CA 1
ATOM 656 C C . MET A 1 84 ? 7.112 -1.921 1.488 1.00 93.62 84 MET A C 1
ATOM 658 O O . MET A 1 84 ? 6.060 -1.681 2.084 1.00 93.62 84 MET A O 1
ATOM 662 N N . ARG A 1 85 ? 8.175 -2.438 2.119 1.00 92.81 85 ARG A N 1
ATOM 663 C CA . ARG A 1 85 ? 8.197 -2.791 3.549 1.00 92.81 85 ARG A CA 1
ATOM 664 C C . ARG A 1 85 ? 7.950 -1.583 4.450 1.00 92.81 85 ARG A C 1
ATOM 666 O O . ARG A 1 85 ? 7.211 -1.699 5.423 1.00 92.81 85 ARG A O 1
ATOM 673 N N . ASN A 1 86 ? 8.520 -0.422 4.125 1.00 92.81 86 ASN A N 1
ATOM 674 C CA . ASN A 1 86 ? 8.326 0.800 4.908 1.00 92.81 86 ASN A CA 1
ATOM 675 C C . ASN A 1 86 ? 6.872 1.287 4.877 1.00 92.81 86 ASN A C 1
ATOM 677 O O . ASN A 1 86 ? 6.345 1.683 5.916 1.00 92.81 86 ASN A O 1
ATOM 681 N N . LEU A 1 87 ? 6.212 1.228 3.715 1.00 92.94 87 LEU A N 1
ATOM 682 C CA . LEU A 1 87 ? 4.785 1.535 3.611 1.00 92.94 87 LEU A CA 1
ATOM 683 C C . LEU A 1 87 ? 3.955 0.519 4.404 1.00 92.94 87 LEU A C 1
ATOM 685 O O . LEU A 1 87 ? 3.055 0.907 5.149 1.00 92.94 87 LEU A O 1
ATOM 689 N N . PHE A 1 88 ? 4.272 -0.772 4.277 1.00 94.56 88 PHE A N 1
ATOM 690 C CA . PHE A 1 88 ? 3.530 -1.835 4.953 1.00 94.56 88 PHE A CA 1
ATOM 691 C C . PHE A 1 88 ? 3.649 -1.748 6.474 1.00 94.56 88 PHE A C 1
ATOM 693 O O . PHE A 1 88 ? 2.646 -1.896 7.165 1.00 94.56 88 PHE A O 1
ATOM 700 N N . ALA A 1 89 ? 4.816 -1.373 7.001 1.00 95.00 89 ALA A N 1
ATOM 701 C CA . ALA A 1 89 ? 5.031 -1.198 8.435 1.00 95.00 89 ALA A CA 1
ATOM 702 C C . ALA A 1 89 ? 4.051 -0.201 9.088 1.00 95.00 89 ALA A C 1
ATOM 704 O O . ALA A 1 89 ? 3.695 -0.368 10.256 1.00 95.00 89 ALA A O 1
ATOM 705 N N . LEU A 1 90 ? 3.586 0.819 8.355 1.00 92.94 90 LEU A N 1
ATOM 706 C CA . LEU A 1 90 ? 2.556 1.752 8.836 1.00 92.94 90 LEU A CA 1
ATOM 707 C C . LEU A 1 90 ? 1.234 1.026 9.100 1.00 92.94 90 LEU A C 1
ATOM 709 O O . LEU A 1 90 ? 0.583 1.254 10.118 1.00 92.94 90 LEU A O 1
ATOM 713 N N . VAL A 1 91 ? 0.869 0.129 8.187 1.00 95.94 91 VAL A N 1
ATOM 714 C CA . VAL A 1 91 ? -0.364 -0.656 8.237 1.00 95.94 91 VAL A CA 1
ATOM 715 C C . VAL A 1 91 ? -0.246 -1.776 9.263 1.00 95.94 91 VAL A C 1
ATOM 717 O O . VAL A 1 91 ? -1.168 -1.957 10.054 1.00 95.94 91 VAL A O 1
ATOM 720 N N . THR A 1 92 ? 0.899 -2.460 9.342 1.00 95.50 92 THR A N 1
ATOM 721 C CA . THR A 1 92 ? 1.146 -3.543 10.308 1.00 95.50 92 THR A CA 1
ATOM 722 C C . THR A 1 92 ? 0.992 -3.078 11.757 1.00 95.50 92 THR A C 1
ATOM 724 O O . THR A 1 92 ? 0.456 -3.808 12.587 1.00 95.50 92 THR A O 1
ATOM 727 N N . ARG A 1 93 ? 1.403 -1.844 12.084 1.00 94.69 93 ARG A N 1
ATOM 728 C CA . ARG A 1 93 ? 1.218 -1.285 13.438 1.00 94.69 93 ARG A CA 1
ATOM 729 C C . ARG A 1 93 ? -0.253 -1.234 13.839 1.00 94.69 93 ARG A C 1
ATOM 731 O O . ARG A 1 93 ? -0.607 -1.664 14.935 1.00 94.69 93 ARG A O 1
ATOM 738 N N . LEU A 1 94 ? -1.101 -0.725 12.946 1.00 96.31 94 LEU A N 1
ATOM 739 C CA . LEU A 1 94 ? -2.539 -0.663 13.181 1.00 96.31 94 LEU A CA 1
ATOM 740 C C . LEU A 1 94 ? -3.171 -2.062 13.122 1.00 96.31 94 LEU A C 1
ATOM 742 O O . LEU A 1 94 ? -4.012 -2.371 13.958 1.00 96.31 94 LEU A O 1
ATOM 746 N N . TYR A 1 95 ? -2.715 -2.929 12.212 1.00 96.56 95 TYR A N 1
ATOM 747 C CA . TYR A 1 95 ? -3.125 -4.337 12.114 1.00 96.56 95 TYR A CA 1
ATOM 748 C C . TYR A 1 95 ? -2.973 -5.062 13.442 1.00 96.56 95 TYR A C 1
ATOM 750 O O . TYR A 1 95 ? -3.967 -5.542 13.979 1.00 96.56 95 TYR A O 1
ATOM 758 N N . ASN A 1 96 ? -1.773 -5.036 14.022 1.00 96.00 96 ASN A N 1
ATOM 759 C CA . ASN A 1 96 ? -1.487 -5.717 15.281 1.00 96.00 96 ASN A CA 1
ATOM 760 C C . ASN A 1 96 ? -2.406 -5.236 16.411 1.00 96.00 96 ASN A C 1
ATOM 762 O O . ASN A 1 96 ? -2.915 -6.043 17.188 1.00 96.00 96 ASN A O 1
ATOM 766 N N . ARG A 1 97 ? -2.664 -3.923 16.481 1.00 96.25 97 ARG A N 1
ATOM 767 C CA . ARG A 1 97 ? -3.572 -3.341 17.476 1.00 96.25 97 ARG A CA 1
ATOM 768 C C . ARG A 1 97 ? -5.017 -3.798 17.270 1.00 96.25 97 ARG A C 1
ATOM 770 O O . ARG A 1 97 ? -5.692 -4.131 18.238 1.00 96.25 97 ARG A O 1
ATOM 777 N N . VAL A 1 98 ? -5.492 -3.824 16.027 1.00 96.38 98 VAL A N 1
ATOM 778 C CA . VAL A 1 98 ? -6.857 -4.256 15.688 1.00 96.38 98 VAL A CA 1
ATOM 779 C C . VAL A 1 98 ? -7.048 -5.749 15.956 1.00 96.38 98 VAL A C 1
ATOM 781 O O . VAL A 1 98 ? -8.082 -6.142 16.491 1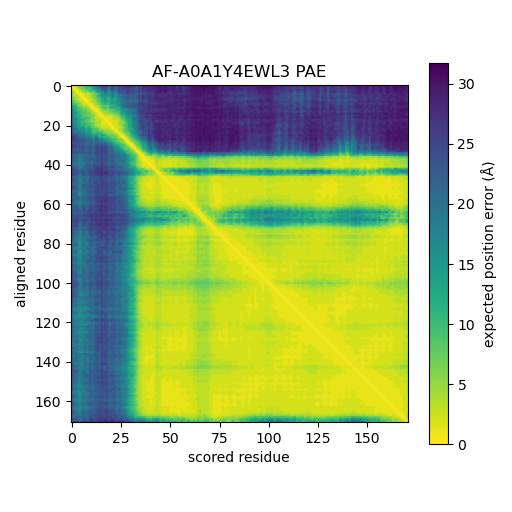.00 96.38 98 VAL A O 1
ATOM 784 N N . THR A 1 99 ? -6.048 -6.585 15.661 1.00 93.75 99 THR A N 1
ATOM 785 C CA . THR A 1 99 ? -6.129 -8.040 15.872 1.00 93.75 99 THR A CA 1
ATOM 786 C C . THR A 1 99 ? -6.208 -8.447 17.340 1.00 93.75 99 THR A C 1
ATOM 788 O O . THR A 1 99 ? -6.793 -9.480 17.640 1.00 93.75 99 THR A O 1
ATOM 791 N N . ILE A 1 100 ? -5.683 -7.632 18.260 1.00 95.38 100 ILE A N 1
ATOM 792 C CA . ILE A 1 100 ? -5.812 -7.862 19.711 1.00 95.38 100 ILE A CA 1
ATOM 793 C C . ILE A 1 100 ? -7.064 -7.200 20.315 1.00 95.38 100 ILE A C 1
ATOM 795 O O . ILE A 1 100 ? -7.173 -7.075 21.530 1.00 95.38 100 ILE A O 1
ATOM 799 N N . GLY A 1 101 ? -8.004 -6.752 19.475 1.00 92.88 101 GLY A N 1
ATOM 800 C CA . GLY A 1 101 ? -9.291 -6.190 19.895 1.00 92.88 101 GLY A CA 1
ATOM 801 C C . GLY A 1 101 ? -9.374 -4.663 19.875 1.00 92.88 101 GLY A C 1
ATOM 802 O O . GLY A 1 101 ? -10.456 -4.123 20.095 1.00 92.88 101 GLY A O 1
ATOM 803 N N . GLY A 1 102 ? -8.291 -3.951 19.554 1.00 95.50 102 GLY A N 1
ATOM 804 C CA . GLY A 1 102 ? -8.282 -2.490 19.505 1.00 95.50 102 GLY A CA 1
ATOM 805 C C . GLY A 1 102 ? -9.222 -1.898 18.450 1.00 95.50 102 GLY A C 1
ATOM 806 O O . GLY A 1 102 ? -9.531 -2.522 17.432 1.00 95.50 102 GLY A O 1
ATOM 807 N N . GLU A 1 103 ? -9.669 -0.668 18.694 1.00 95.25 103 GLU A N 1
ATOM 808 C CA . GLU A 1 103 ? -10.524 0.080 17.770 1.00 95.25 103 GLU A CA 1
ATOM 809 C C . GLU A 1 103 ? -9.724 0.795 16.674 1.00 95.25 103 GLU A C 1
ATOM 811 O O . GLU A 1 103 ? -8.521 1.057 16.802 1.00 95.25 103 GLU A O 1
ATOM 816 N N . ILE A 1 104 ? -10.416 1.116 15.581 1.00 96.75 104 ILE A N 1
ATOM 817 C CA . ILE A 1 104 ? -9.907 1.959 14.496 1.00 96.75 104 ILE A CA 1
ATOM 818 C C . ILE A 1 104 ? -10.544 3.329 14.645 1.00 96.75 104 ILE A C 1
ATOM 820 O O . ILE A 1 104 ? -11.767 3.448 14.693 1.00 96.75 104 ILE A O 1
ATOM 824 N N . THR A 1 105 ? -9.720 4.369 14.675 1.00 96.62 105 THR A N 1
ATOM 825 C CA . THR A 1 105 ? -10.192 5.751 14.656 1.00 96.62 105 THR A CA 1
ATOM 826 C C . THR A 1 105 ? -9.966 6.376 13.278 1.00 96.62 105 THR A C 1
ATOM 828 O O . THR A 1 105 ? -9.043 5.985 12.554 1.00 96.62 105 THR A O 1
ATOM 831 N N . PRO A 1 106 ? -10.737 7.416 12.913 1.00 95.19 106 PRO A N 1
ATOM 832 C CA . PRO A 1 106 ? -10.459 8.201 11.712 1.00 95.19 106 PRO A CA 1
ATOM 833 C C . PRO A 1 106 ? -9.036 8.781 11.679 1.00 95.19 106 PRO A C 1
ATOM 835 O O . PRO A 1 106 ? -8.452 8.917 10.605 1.00 95.19 106 PRO A O 1
ATOM 838 N N . ALA A 1 107 ? -8.457 9.092 12.846 1.00 96.12 107 ALA A N 1
ATOM 839 C CA . ALA A 1 107 ? -7.092 9.598 12.956 1.00 96.12 107 ALA A CA 1
ATOM 840 C C . ALA A 1 107 ? -6.048 8.545 12.553 1.00 96.12 107 ALA A C 1
ATOM 842 O O . ALA A 1 107 ? -5.067 8.886 11.891 1.00 96.12 107 ALA A O 1
ATOM 843 N N . ASP A 1 108 ? -6.275 7.268 12.875 1.00 96.75 108 ASP A N 1
ATOM 844 C CA . ASP A 1 108 ? -5.374 6.189 12.463 1.00 96.75 108 ASP A CA 1
ATOM 845 C C . ASP A 1 108 ? -5.320 6.076 10.935 1.00 96.75 108 ASP A C 1
ATOM 847 O O . ASP A 1 108 ? -4.237 6.103 10.346 1.00 96.75 108 ASP A O 1
ATOM 851 N N . ILE A 1 109 ? -6.486 6.044 10.283 1.00 97.62 109 ILE A N 1
ATOM 852 C CA . ILE A 1 109 ? -6.591 5.993 8.817 1.00 97.62 109 ILE A CA 1
ATOM 853 C C . ILE A 1 109 ? -5.986 7.248 8.179 1.00 97.62 109 ILE A C 1
ATOM 855 O O . ILE A 1 109 ? -5.212 7.153 7.223 1.00 97.62 109 ILE A O 1
ATOM 859 N N . GLY A 1 110 ? -6.278 8.425 8.741 1.00 97.31 110 GLY A N 1
ATOM 860 C CA . G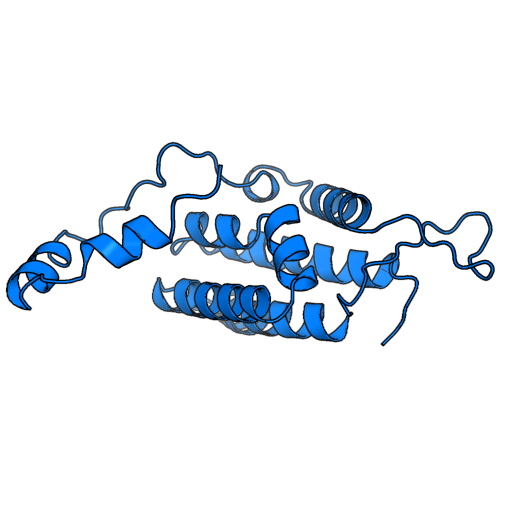LY A 1 110 ? -5.715 9.696 8.291 1.00 97.31 110 GLY A CA 1
ATOM 861 C C . GLY A 1 110 ? -4.187 9.723 8.360 1.00 97.31 110 GLY A C 1
ATOM 862 O O . GLY A 1 110 ? -3.542 10.172 7.414 1.00 97.31 110 GLY A O 1
ATOM 863 N N . SER A 1 111 ? -3.596 9.182 9.430 1.00 96.75 111 SER A N 1
ATOM 864 C CA . SER A 1 111 ? -2.139 9.135 9.605 1.00 96.75 111 SER A CA 1
ATOM 865 C C . SER A 1 111 ? -1.447 8.276 8.539 1.00 96.75 111 SER A C 1
ATOM 867 O O . SER A 1 111 ? -0.44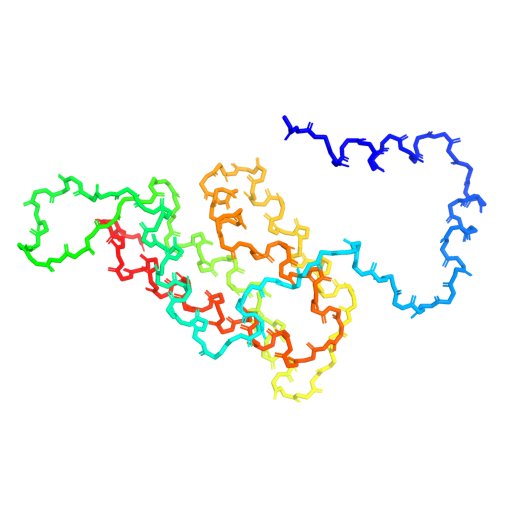2 8.700 7.959 1.00 96.75 111 SER A O 1
ATOM 869 N N . ILE A 1 112 ? -2.027 7.114 8.207 1.00 97.69 112 ILE A N 1
ATOM 870 C CA . ILE A 1 112 ? -1.541 6.238 7.134 1.00 97.69 112 ILE A CA 1
ATOM 871 C C . ILE A 1 112 ? -1.654 6.967 5.792 1.00 97.69 112 ILE A C 1
ATOM 873 O O . ILE A 1 112 ? -0.686 7.003 5.029 1.00 97.69 112 ILE A O 1
ATOM 877 N N . LYS A 1 113 ? -2.801 7.606 5.525 1.00 97.94 113 LYS A N 1
ATOM 878 C CA . LYS A 1 113 ? -3.045 8.319 4.266 1.00 97.94 113 LYS A CA 1
ATOM 879 C C . LYS A 1 113 ? -2.056 9.462 4.051 1.00 97.94 113 LYS A C 1
ATOM 881 O O . LYS A 1 113 ? -1.449 9.538 2.987 1.00 97.94 113 LYS A O 1
ATOM 886 N N . VAL A 1 114 ? -1.852 10.319 5.055 1.00 97.88 114 VAL A N 1
ATOM 887 C CA . VAL A 1 114 ? -0.898 11.441 4.984 1.00 97.88 114 VAL A CA 1
ATOM 888 C C . VAL A 1 114 ? 0.507 10.933 4.685 1.00 97.88 114 VAL A C 1
ATOM 890 O O . VAL A 1 114 ? 1.187 11.480 3.816 1.00 97.88 114 VAL A O 1
ATOM 893 N N . ARG A 1 115 ? 0.934 9.860 5.356 1.00 97.19 115 ARG A N 1
ATOM 894 C CA . ARG A 1 115 ? 2.265 9.299 5.133 1.00 97.19 115 ARG A CA 1
ATOM 895 C C . ARG A 1 115 ? 2.421 8.715 3.726 1.00 97.19 115 ARG A C 1
ATOM 897 O O . ARG A 1 115 ? 3.423 8.999 3.078 1.00 97.19 115 ARG A O 1
ATOM 904 N N . MET A 1 116 ? 1.429 7.975 3.230 1.00 97.31 116 MET A N 1
ATOM 905 C CA . MET A 1 116 ? 1.440 7.441 1.862 1.00 97.31 116 MET A CA 1
ATOM 906 C C . MET A 1 116 ? 1.463 8.552 0.804 1.00 97.31 116 MET A C 1
ATOM 908 O O . MET A 1 116 ? 2.225 8.465 -0.154 1.00 97.31 116 MET A O 1
ATOM 912 N N . VAL A 1 117 ? 0.677 9.619 0.988 1.00 97.75 117 VAL A N 1
ATOM 913 C CA . VAL A 1 117 ? 0.675 10.784 0.084 1.00 97.75 117 VAL A CA 1
ATOM 914 C C . VAL A 1 117 ? 2.028 11.496 0.094 1.00 97.75 117 VAL A C 1
ATOM 916 O O . VAL A 1 117 ? 2.531 11.869 -0.964 1.00 97.75 117 VAL A O 1
ATOM 919 N N . TYR A 1 118 ? 2.644 11.659 1.265 1.00 96.56 118 TYR A N 1
ATOM 920 C CA . TYR A 1 118 ? 3.976 12.250 1.373 1.00 96.56 118 TYR A CA 1
ATOM 921 C C . TYR A 1 118 ? 5.036 11.414 0.640 1.00 96.56 118 TYR A C 1
ATOM 923 O O . TYR A 1 118 ? 5.825 11.959 -0.135 1.00 96.56 118 TYR A O 1
ATOM 931 N N . ASP A 1 119 ? 5.031 10.092 0.832 1.00 95.50 119 ASP A N 1
ATOM 932 C CA . ASP A 1 119 ? 5.976 9.192 0.165 1.00 95.50 119 ASP A CA 1
ATOM 933 C C . ASP A 1 119 ? 5.752 9.174 -1.362 1.00 95.50 119 ASP A C 1
ATOM 935 O O . ASP A 1 119 ? 6.725 9.210 -2.119 1.00 95.50 119 ASP A O 1
ATOM 939 N N . ALA A 1 120 ? 4.495 9.237 -1.819 1.00 96.31 120 ALA A N 1
ATOM 940 C CA . ALA A 1 120 ? 4.141 9.401 -3.232 1.00 96.31 120 ALA A CA 1
ATOM 941 C C . ALA A 1 120 ? 4.688 10.707 -3.826 1.00 96.31 120 ALA A C 1
ATOM 943 O O . ALA A 1 120 ? 5.252 10.706 -4.916 1.00 96.31 120 ALA A O 1
ATOM 944 N N . GLY A 1 121 ? 4.569 11.822 -3.098 1.00 96.25 121 GLY A N 1
ATOM 945 C CA . GLY A 1 121 ? 5.074 13.121 -3.549 1.00 96.25 121 GLY A CA 1
ATOM 946 C C . GLY A 1 121 ? 6.600 13.178 -3.663 1.00 96.25 121 GLY A C 1
ATOM 947 O O . GLY A 1 121 ? 7.131 13.962 -4.445 1.00 96.25 121 GLY A O 1
ATOM 948 N N . ARG A 1 122 ? 7.317 12.339 -2.906 1.00 96.69 122 ARG A N 1
ATOM 949 C CA . ARG A 1 122 ? 8.786 12.261 -2.945 1.00 96.69 122 ARG A CA 1
ATOM 950 C C . ARG A 1 122 ? 9.327 11.280 -3.975 1.00 96.69 122 ARG A C 1
ATOM 952 O O . ARG A 1 122 ? 10.481 11.421 -4.374 1.00 96.69 122 ARG A O 1
ATOM 959 N N . LYS A 1 123 ? 8.554 10.256 -4.337 1.00 96.19 123 LYS A N 1
ATOM 960 C CA . LYS A 1 123 ? 9.003 9.153 -5.191 1.00 96.19 123 LYS A CA 1
ATOM 961 C C . LYS A 1 123 ? 7.922 8.791 -6.204 1.00 96.19 123 LYS A C 1
ATOM 963 O O . LYS A 1 123 ? 6.908 8.193 -5.851 1.00 96.19 123 LYS A O 1
ATOM 968 N N . ALA A 1 124 ? 8.188 9.083 -7.475 1.00 95.69 124 ALA A N 1
ATOM 969 C CA . ALA A 1 124 ? 7.250 8.838 -8.571 1.00 95.69 124 ALA A CA 1
ATOM 970 C C . ALA A 1 124 ? 6.831 7.358 -8.701 1.00 95.69 124 ALA A C 1
ATOM 972 O O . ALA A 1 124 ? 5.674 7.065 -9.001 1.00 95.69 124 ALA A O 1
ATOM 973 N N . ASP A 1 125 ? 7.732 6.414 -8.415 1.00 95.69 125 ASP A N 1
ATOM 974 C CA . ASP A 1 125 ? 7.392 4.987 -8.468 1.00 95.69 125 ASP A CA 1
ATOM 975 C C . ASP A 1 125 ? 6.480 4.558 -7.306 1.00 95.69 125 ASP A C 1
ATOM 977 O O . ASP A 1 125 ? 5.601 3.716 -7.487 1.00 95.69 125 ASP A O 1
ATOM 981 N N . VAL A 1 126 ? 6.601 5.198 -6.134 1.00 96.62 126 VAL A N 1
ATOM 982 C CA . VAL A 1 126 ? 5.657 5.005 -5.018 1.00 96.62 126 VAL A CA 1
ATOM 983 C C . VAL A 1 126 ? 4.287 5.575 -5.378 1.00 96.62 126 VAL A C 1
ATOM 985 O O . VAL A 1 126 ? 3.269 4.938 -5.111 1.00 96.62 126 VAL A O 1
ATOM 988 N N . GLN A 1 127 ? 4.241 6.743 -6.023 1.00 97.12 127 GLN A N 1
ATOM 989 C CA . GLN A 1 127 ? 2.990 7.301 -6.536 1.00 97.12 127 GLN A CA 1
ATOM 990 C C . GLN A 1 127 ? 2.319 6.345 -7.529 1.00 97.12 127 GLN A C 1
ATOM 992 O O . GLN A 1 127 ? 1.130 6.060 -7.390 1.00 97.12 127 GLN A O 1
ATOM 997 N N . SER A 1 128 ? 3.083 5.825 -8.492 1.00 97.25 128 SER A N 1
ATOM 998 C CA . SER A 1 128 ? 2.584 4.890 -9.508 1.00 97.25 128 SER A CA 1
ATOM 999 C C . SER A 1 128 ? 2.051 3.607 -8.870 1.00 97.25 128 SER A C 1
ATOM 1001 O O . SER A 1 128 ? 0.947 3.172 -9.191 1.00 97.25 128 SER A O 1
ATOM 100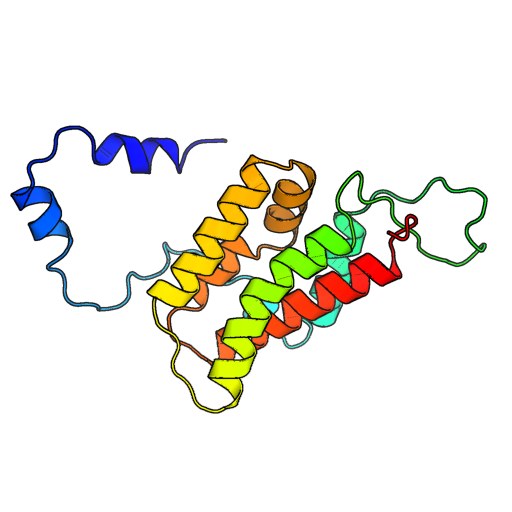3 N N . PHE A 1 129 ? 2.775 3.055 -7.893 1.00 98.00 129 PHE A N 1
ATOM 1004 C CA . PHE A 1 129 ? 2.326 1.908 -7.106 1.00 98.00 129 PHE A CA 1
ATOM 1005 C C . PHE A 1 129 ? 1.004 2.176 -6.374 1.00 98.00 129 PHE A C 1
ATOM 1007 O O . PHE A 1 129 ? 0.068 1.381 -6.469 1.00 98.00 129 PHE A O 1
ATOM 1014 N N . LEU A 1 130 ? 0.894 3.293 -5.650 1.00 97.25 130 LEU A N 1
ATOM 1015 C CA . LEU A 1 130 ? -0.309 3.627 -4.879 1.00 97.25 130 LEU A CA 1
ATOM 1016 C C . LEU A 1 130 ? -1.523 3.907 -5.775 1.00 97.25 130 LEU A C 1
ATOM 1018 O O . LEU A 1 130 ? -2.656 3.631 -5.373 1.00 97.25 130 LEU A O 1
ATOM 1022 N N . GLN A 1 131 ? -1.289 4.438 -6.975 1.00 95.94 131 GLN A N 1
ATOM 1023 C CA . GLN A 1 131 ? -2.323 4.651 -7.980 1.00 95.94 131 GLN A CA 1
ATOM 1024 C C . GLN A 1 131 ? -2.806 3.324 -8.579 1.00 95.94 131 GLN A C 1
ATOM 1026 O O . GLN A 1 131 ? -4.011 3.083 -8.589 1.00 95.94 131 GLN A O 1
ATOM 1031 N N . GLU A 1 132 ? -1.887 2.464 -9.025 1.00 96.88 132 GLU A N 1
ATOM 1032 C CA . GLU A 1 132 ? -2.210 1.171 -9.649 1.00 96.88 132 GLU A CA 1
ATOM 1033 C C . GLU A 1 132 ? -2.900 0.216 -8.664 1.00 96.88 132 GLU A C 1
ATOM 1035 O O . GLU A 1 132 ? -3.898 -0.424 -8.991 1.00 96.88 132 GLU A O 1
ATOM 1040 N N . SER A 1 133 ? -2.415 0.175 -7.420 1.00 97.12 133 SER A N 1
ATOM 1041 C CA . SER A 1 133 ? -2.967 -0.683 -6.365 1.00 97.12 133 SER A CA 1
ATOM 1042 C C . SER A 1 133 ? -4.295 -0.189 -5.792 1.00 97.12 133 SER A C 1
ATOM 1044 O O . SER A 1 133 ? -5.021 -0.968 -5.170 1.00 97.12 133 SER A O 1
ATOM 1046 N N . GLY A 1 134 ? -4.611 1.100 -5.947 1.00 96.94 134 GLY A N 1
ATOM 1047 C CA . GLY A 1 134 ? -5.802 1.719 -5.369 1.00 96.94 134 GLY A CA 1
ATOM 1048 C C . GLY A 1 134 ? -5.773 1.854 -3.841 1.00 96.94 134 GLY A C 1
ATOM 1049 O O . GLY A 1 134 ? -6.823 2.103 -3.245 1.00 96.94 134 GLY A O 1
ATOM 1050 N N . LEU A 1 135 ? -4.610 1.718 -3.189 1.00 97.69 135 LEU A N 1
ATOM 1051 C CA . LEU A 1 135 ? -4.489 1.736 -1.723 1.00 97.69 135 LEU A CA 1
ATOM 1052 C C . LEU A 1 135 ? -4.980 3.053 -1.097 1.00 97.69 135 LEU A C 1
ATOM 1054 O O . LEU A 1 135 ? -5.725 3.029 -0.118 1.00 97.69 135 LEU A O 1
ATOM 1058 N N . LEU A 1 136 ? -4.654 4.206 -1.694 1.00 96.50 136 LEU A N 1
ATOM 1059 C CA . LEU A 1 136 ? -5.116 5.507 -1.185 1.00 96.50 136 LEU A CA 1
ATOM 1060 C C . LEU A 1 136 ? -6.641 5.635 -1.207 1.00 96.50 136 LEU A C 1
ATOM 1062 O O . LEU A 1 136 ? -7.223 6.159 -0.260 1.00 96.50 136 LEU A O 1
ATOM 1066 N N . ARG A 1 137 ? -7.281 5.126 -2.266 1.00 95.44 137 ARG A N 1
ATOM 1067 C CA . ARG A 1 137 ? -8.742 5.043 -2.344 1.00 95.44 137 ARG A CA 1
ATOM 1068 C C . ARG A 1 137 ? -9.262 4.044 -1.320 1.00 95.44 137 ARG A C 1
ATOM 1070 O O . ARG A 1 137 ? -10.261 4.322 -0.683 1.00 95.44 137 ARG A O 1
ATOM 1077 N N . GLY A 1 138 ? -8.573 2.921 -1.127 1.00 96.50 138 GLY A N 1
ATOM 1078 C CA . GLY A 1 138 ? -8.888 1.922 -0.110 1.00 96.50 138 GLY A CA 1
ATOM 1079 C C . GLY A 1 138 ? -9.124 2.528 1.267 1.00 96.50 138 GLY A C 1
ATOM 1080 O O . GLY A 1 138 ? -10.168 2.286 1.867 1.00 96.50 138 GLY A O 1
ATOM 1081 N N . LEU A 1 139 ? -8.198 3.380 1.715 1.00 96.75 139 LEU A N 1
ATOM 1082 C CA . LEU A 1 139 ? -8.277 4.073 3.004 1.00 96.75 139 LEU A CA 1
ATOM 1083 C C . LEU A 1 139 ? -9.576 4.880 3.174 1.00 96.75 139 LEU A C 1
ATOM 1085 O O . LEU A 1 139 ? -10.133 4.897 4.269 1.00 96.75 139 LEU A O 1
ATOM 1089 N N . ASP A 1 140 ? -10.106 5.471 2.100 1.00 95.69 140 ASP A N 1
ATOM 1090 C CA . ASP A 1 140 ? -11.349 6.256 2.143 1.00 95.69 140 ASP A CA 1
ATOM 1091 C C . ASP A 1 140 ? -12.604 5.408 2.403 1.00 95.69 140 ASP A C 1
ATOM 1093 O O . ASP A 1 140 ? -13.616 5.936 2.861 1.00 95.69 140 ASP A O 1
ATOM 1097 N N . PHE A 1 141 ? -12.544 4.094 2.163 1.00 95.94 141 PHE A N 1
ATOM 1098 C CA . PHE A 1 141 ? -13.671 3.171 2.364 1.00 95.94 141 PHE A CA 1
ATOM 1099 C C . PHE A 1 141 ? -13.582 2.352 3.657 1.00 95.94 141 PHE A C 1
ATOM 1101 O O . PHE A 1 141 ? -14.548 1.666 4.004 1.00 95.94 141 PHE A O 1
ATOM 1108 N N . ILE A 1 142 ? -12.460 2.413 4.382 1.00 96.06 142 ILE A N 1
ATOM 1109 C CA . ILE A 1 142 ? -12.268 1.652 5.626 1.00 96.06 142 ILE A CA 1
ATOM 1110 C C . ILE A 1 142 ? -13.126 2.229 6.755 1.00 96.06 142 ILE A C 1
ATOM 1112 O O . ILE A 1 142 ? -13.838 1.487 7.427 1.00 96.06 142 ILE A O 1
ATOM 1116 N N . GLY A 1 143 ? -13.081 3.549 6.963 1.00 94.12 143 GLY A N 1
ATOM 1117 C CA . GLY A 1 143 ? -13.733 4.179 8.113 1.00 94.12 143 GLY A CA 1
ATOM 1118 C C . GLY A 1 143 ? -13.247 3.566 9.431 1.00 94.12 143 GLY A C 1
ATOM 1119 O O . GLY A 1 143 ? -12.049 3.555 9.705 1.00 94.12 143 GLY A O 1
ATOM 1120 N N . THR A 1 144 ? -14.174 3.044 10.233 1.00 94.56 144 THR A N 1
ATOM 1121 C CA . THR A 1 144 ? -13.890 2.320 11.486 1.00 94.56 144 THR A CA 1
ATOM 1122 C C . THR A 1 144 ? -14.152 0.811 11.373 1.00 94.56 144 THR A C 1
ATOM 1124 O O . THR A 1 144 ? -14.142 0.099 12.374 1.00 94.56 144 THR A O 1
ATOM 1127 N N . ASP A 1 145 ? -14.392 0.303 10.160 1.00 96.19 145 ASP A N 1
ATOM 1128 C CA . ASP A 1 145 ? -14.703 -1.104 9.909 1.00 96.19 145 ASP A CA 1
ATOM 1129 C C . ASP A 1 145 ? -13.430 -1.966 9.987 1.00 96.19 145 ASP A C 1
ATOM 1131 O O . ASP A 1 145 ? -12.553 -1.922 9.114 1.00 96.19 145 ASP A O 1
ATOM 1135 N N . LYS A 1 146 ? -13.341 -2.783 11.045 1.00 96.00 146 LYS A N 1
ATOM 1136 C CA . LYS A 1 146 ? -12.219 -3.707 11.273 1.00 96.00 146 LYS A CA 1
ATOM 1137 C C . LYS A 1 146 ? -12.089 -4.739 10.153 1.00 96.00 146 LYS A C 1
ATOM 1139 O O . LYS A 1 146 ? -10.972 -5.029 9.736 1.00 96.00 146 LYS A O 1
ATOM 1144 N N . GLY A 1 147 ? -13.195 -5.268 9.633 1.00 94.56 147 GLY A N 1
ATOM 1145 C CA . GLY A 1 147 ? -13.181 -6.262 8.558 1.00 94.56 147 GLY A CA 1
ATOM 1146 C C . GLY A 1 147 ? -12.585 -5.698 7.270 1.00 94.56 147 GLY A C 1
ATOM 1147 O O . GLY A 1 147 ? -11.701 -6.317 6.669 1.00 94.56 147 GLY A O 1
ATOM 1148 N N . ARG A 1 148 ? -12.989 -4.480 6.890 1.00 95.69 148 ARG A N 1
ATOM 1149 C CA . ARG A 1 148 ? -12.385 -3.765 5.754 1.00 95.69 148 ARG A CA 1
ATOM 1150 C C . ARG A 1 148 ? -10.913 -3.493 5.998 1.00 95.69 148 ARG A C 1
ATOM 1152 O O . ARG A 1 148 ? -10.099 -3.765 5.122 1.00 95.69 148 ARG A O 1
ATOM 1159 N N . PHE A 1 149 ? -10.539 -3.019 7.180 1.00 97.31 149 PHE A N 1
ATOM 1160 C CA . PHE A 1 149 ? -9.134 -2.758 7.471 1.00 97.31 149 PHE A CA 1
ATOM 1161 C C . PHE A 1 149 ? -8.258 -4.021 7.415 1.00 97.31 149 PHE A C 1
ATOM 1163 O O . PHE A 1 149 ? -7.185 -3.992 6.813 1.00 97.31 149 PHE A O 1
ATOM 1170 N N . LEU A 1 150 ? -8.719 -5.149 7.965 1.00 95.75 150 LEU A N 1
ATOM 1171 C CA . LEU A 1 150 ? -7.992 -6.420 7.875 1.00 95.75 150 LEU A CA 1
ATOM 1172 C C . LEU A 1 150 ? -7.850 -6.879 6.417 1.00 95.75 150 LEU A C 1
ATOM 1174 O O . LEU A 1 150 ? -6.778 -7.334 6.021 1.00 95.75 150 LEU A O 1
ATOM 1178 N N . ARG A 1 151 ? -8.895 -6.714 5.596 1.00 95.81 151 ARG A N 1
ATOM 1179 C CA . ARG A 1 151 ? -8.841 -7.015 4.156 1.00 95.81 151 ARG A CA 1
ATOM 1180 C C . ARG A 1 151 ? -7.857 -6.106 3.415 1.00 95.81 151 ARG A C 1
ATOM 1182 O O . ARG A 1 151 ? -7.056 -6.598 2.628 1.00 95.81 151 ARG A O 1
ATOM 1189 N N . TYR A 1 152 ? -7.850 -4.811 3.724 1.00 97.56 152 TYR A N 1
ATOM 1190 C CA . TYR A 1 152 ? -6.871 -3.851 3.210 1.00 97.56 152 TYR A CA 1
ATOM 1191 C C . TYR A 1 152 ? -5.430 -4.243 3.576 1.00 97.56 152 TYR A C 1
ATOM 1193 O O . TYR A 1 152 ? -4.551 -4.235 2.716 1.00 97.56 152 TYR A O 1
ATOM 1201 N N . ALA A 1 153 ? -5.190 -4.633 4.831 1.00 97.25 153 ALA A N 1
ATOM 1202 C CA . ALA A 1 153 ? -3.871 -5.054 5.296 1.00 97.25 153 ALA A CA 1
ATOM 1203 C C . ALA A 1 153 ? -3.381 -6.326 4.585 1.00 97.25 153 ALA A C 1
ATOM 1205 O O . ALA A 1 153 ? -2.243 -6.358 4.125 1.00 97.25 153 ALA A O 1
ATOM 1206 N N . ARG A 1 154 ? -4.250 -7.332 4.424 1.00 96.31 154 ARG A N 1
ATOM 1207 C CA . ARG A 1 154 ? -3.935 -8.576 3.696 1.00 96.31 154 ARG A CA 1
ATOM 1208 C C . ARG A 1 154 ? -3.673 -8.337 2.211 1.00 96.31 154 ARG A C 1
ATOM 1210 O O . ARG A 1 154 ? -2.763 -8.932 1.644 1.00 96.31 154 ARG A O 1
ATOM 1217 N N . TYR A 1 155 ? -4.435 -7.445 1.581 1.00 97.88 155 TYR A N 1
ATOM 1218 C CA . TYR A 1 155 ? -4.172 -7.028 0.205 1.00 97.88 155 TYR A CA 1
ATOM 1219 C C . TYR A 1 155 ? -2.807 -6.343 0.076 1.00 97.88 155 TYR A C 1
ATOM 1221 O O . TYR A 1 155 ? -2.033 -6.666 -0.821 1.00 97.88 155 TYR A O 1
ATOM 1229 N N . MET A 1 156 ? -2.463 -5.455 1.013 1.00 97.56 156 MET A N 1
ATOM 1230 C CA . MET A 1 156 ? -1.149 -4.816 1.032 1.00 97.56 156 MET A CA 1
ATOM 1231 C C . MET A 1 156 ? -0.006 -5.818 1.243 1.00 97.56 156 MET A C 1
ATOM 1233 O O . MET A 1 156 ? 1.025 -5.704 0.587 1.00 97.56 156 MET A O 1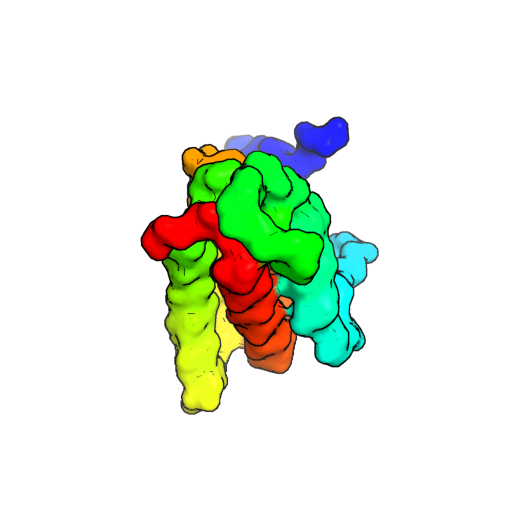
ATOM 1237 N N . GLU A 1 157 ? -0.191 -6.811 2.111 1.00 97.00 157 GLU A N 1
ATOM 1238 C CA . GLU A 1 157 ? 0.766 -7.904 2.304 1.00 97.00 157 GLU A CA 1
ATOM 1239 C C . GLU A 1 157 ? 0.986 -8.698 1.008 1.00 97.00 157 GLU A C 1
ATOM 1241 O O . GLU A 1 157 ? 2.130 -8.917 0.606 1.00 97.00 157 GLU A O 1
ATOM 1246 N N . ALA A 1 158 ? -0.095 -9.048 0.301 1.00 97.69 158 ALA A N 1
ATOM 1247 C CA . ALA A 1 158 ? -0.015 -9.734 -0.986 1.00 97.69 158 ALA A CA 1
ATOM 1248 C C . ALA A 1 158 ? 0.744 -8.902 -2.036 1.00 97.69 158 ALA A C 1
ATOM 1250 O O . ALA A 1 158 ? 1.606 -9.434 -2.733 1.00 97.69 158 ALA A O 1
ATOM 1251 N N . LEU A 1 159 ? 0.505 -7.586 -2.111 1.00 98.31 159 LEU A N 1
ATOM 1252 C CA . LEU A 1 159 ? 1.253 -6.690 -3.006 1.00 98.31 159 LEU A CA 1
ATOM 1253 C C . LEU A 1 159 ? 2.759 -6.697 -2.706 1.00 98.31 159 LEU A C 1
ATOM 1255 O O . LEU A 1 159 ? 3.571 -6.756 -3.628 1.00 98.31 159 LEU A O 1
ATOM 1259 N N . VAL A 1 160 ? 3.143 -6.656 -1.425 1.00 97.56 160 VAL A N 1
ATOM 1260 C CA . VAL A 1 160 ? 4.554 -6.727 -1.003 1.00 97.56 160 VAL A CA 1
ATOM 1261 C C . VAL A 1 160 ? 5.167 -8.074 -1.392 1.00 97.56 160 VAL A C 1
ATOM 1263 O O . VAL A 1 160 ? 6.281 -8.109 -1.917 1.00 97.56 160 VAL A O 1
ATOM 1266 N N . ALA A 1 161 ? 4.442 -9.174 -1.179 1.00 97.25 161 ALA A N 1
ATOM 1267 C CA . ALA A 1 161 ? 4.900 -10.512 -1.536 1.00 97.25 161 ALA A CA 1
ATOM 1268 C C . ALA A 1 161 ? 5.111 -10.657 -3.052 1.00 97.25 161 ALA A C 1
ATOM 1270 O O . ALA A 1 161 ? 6.177 -11.104 -3.480 1.00 97.25 161 ALA A O 1
ATOM 1271 N N . TYR A 1 162 ? 4.150 -10.218 -3.870 1.00 97.69 162 TYR A N 1
ATOM 1272 C CA . TYR A 1 162 ? 4.259 -10.284 -5.330 1.00 97.69 162 TYR A CA 1
ATOM 1273 C C . TYR A 1 162 ? 5.301 -9.321 -5.899 1.00 97.69 162 TYR A C 1
ATOM 1275 O O . TYR A 1 162 ? 5.990 -9.670 -6.858 1.00 97.69 162 TYR A O 1
ATOM 1283 N N . HIS A 1 163 ? 5.493 -8.143 -5.298 1.00 96.88 163 HIS A N 1
ATOM 1284 C CA . HIS A 1 163 ? 6.630 -7.280 -5.631 1.00 96.88 163 HIS A CA 1
ATOM 1285 C C . HIS A 1 163 ? 7.952 -8.025 -5.447 1.00 96.88 163 HIS A C 1
ATOM 1287 O O . HIS A 1 163 ? 8.728 -8.124 -6.398 1.00 96.88 163 HIS A O 1
ATOM 1293 N N . TYR A 1 164 ? 8.170 -8.617 -4.270 1.00 95.50 164 TYR A N 1
ATOM 1294 C CA . TYR A 1 164 ? 9.402 -9.346 -3.966 1.00 95.50 164 TYR A CA 1
ATOM 1295 C C . TYR A 1 164 ? 9.582 -10.603 -4.830 1.00 95.50 164 TYR A C 1
ATOM 1297 O O . TYR A 1 164 ? 10.698 -10.950 -5.219 1.00 95.50 164 TYR A O 1
ATOM 1305 N N . TYR A 1 165 ? 8.487 -11.288 -5.153 1.00 95.00 165 TYR A N 1
ATOM 1306 C CA . TYR A 1 165 ? 8.507 -12.466 -6.013 1.00 95.00 165 TYR A CA 1
ATOM 1307 C C . TYR A 1 165 ? 8.920 -12.112 -7.449 1.00 95.00 165 TYR A C 1
ATOM 1309 O O . TYR A 1 165 ? 9.817 -12.742 -8.024 1.00 95.00 165 TYR A O 1
ATOM 1317 N N . TYR A 1 166 ? 8.312 -11.066 -8.012 1.00 95.44 166 TYR A N 1
ATOM 1318 C CA . TYR A 1 166 ? 8.517 -10.680 -9.404 1.00 95.44 166 TYR A CA 1
ATOM 1319 C C . TYR A 1 166 ? 9.718 -9.769 -9.638 1.00 95.44 166 TYR A C 1
ATOM 1321 O O . TYR A 1 166 ? 10.179 -9.708 -10.772 1.00 95.44 166 TYR A O 1
ATOM 1329 N N . THR A 1 167 ? 10.231 -9.053 -8.638 1.00 94.19 167 THR A N 1
ATOM 1330 C CA . THR A 1 167 ? 11.320 -8.092 -8.866 1.00 94.19 167 THR A CA 1
ATOM 1331 C C . THR A 1 167 ? 12.571 -8.772 -9.433 1.00 94.19 167 THR A C 1
ATOM 1333 O O . THR A 1 167 ? 12.998 -9.835 -8.972 1.00 94.19 167 THR A O 1
ATOM 1336 N N . ASP A 1 168 ? 13.169 -8.156 -10.452 1.00 91.69 168 ASP A N 1
ATOM 1337 C CA . ASP A 1 168 ? 14.477 -8.543 -10.992 1.00 91.69 168 ASP A CA 1
ATOM 1338 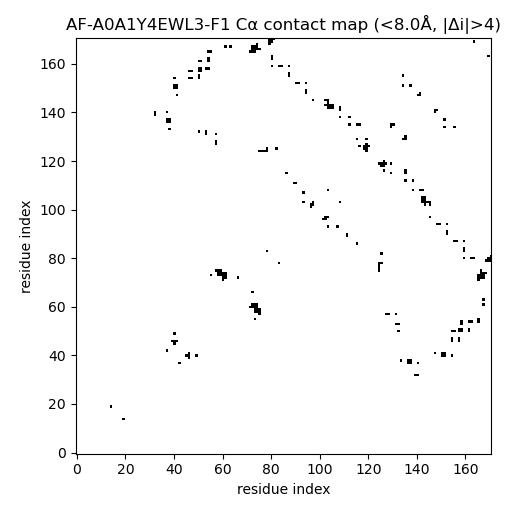C C . ASP A 1 168 ? 15.655 -7.923 -10.224 1.00 91.69 168 ASP A C 1
ATOM 1340 O O . ASP A 1 168 ? 16.809 -8.291 -10.456 1.00 91.69 168 ASP A O 1
ATOM 1344 N N . LYS A 1 169 ? 15.362 -7.020 -9.283 1.00 88.06 169 LYS A N 1
ATOM 1345 C CA . LYS A 1 169 ? 16.317 -6.398 -8.362 1.00 88.06 169 LYS A CA 1
ATOM 1346 C C . LYS A 1 169 ? 16.005 -6.829 -6.931 1.00 88.06 169 LYS A C 1
ATOM 1348 O O . LYS A 1 169 ? 14.886 -6.622 -6.463 1.00 88.06 169 LYS A O 1
ATOM 1353 N N . LYS A 1 170 ? 16.993 -7.378 -6.224 1.00 81.06 170 LYS A N 1
ATOM 1354 C CA . LYS A 1 170 ? 16.902 -7.622 -4.778 1.00 81.06 170 LYS A CA 1
ATOM 1355 C C . LYS A 1 170 ? 17.730 -6.573 -4.044 1.00 81.06 170 LYS A C 1
ATOM 1357 O O . LYS A 1 170 ? 18.919 -6.449 -4.323 1.00 81.06 170 LYS A O 1
ATOM 1362 N N . ASP A 1 171 ? 17.072 -5.827 -3.161 1.00 76.50 171 ASP A N 1
ATOM 1363 C CA . ASP A 1 171 ? 17.657 -4.849 -2.237 1.00 76.50 171 ASP A CA 1
ATOM 1364 C C . ASP A 1 171 ? 17.623 -5.341 -0.786 1.00 76.50 171 ASP A C 1
ATOM 1366 O O . ASP A 1 171 ? 16.586 -5.920 -0.364 1.00 76.50 171 ASP A O 1
#

Solvent-accessible surface area (backbone atoms only — not comparable to full-atom values): 10150 Å² total; per-residue (Å²): 144,89,84,63,70,64,62,65,58,56,77,59,71,89,65,52,75,65,59,56,52,59,72,66,69,60,75,94,65,76,82,68,67,80,92,58,79,75,58,67,57,76,80,42,95,54,25,58,59,53,21,46,55,37,44,59,68,71,22,44,78,48,84,62,86,83,59,58,98,84,57,77,37,18,41,48,84,86,52,43,60,64,58,47,48,58,60,45,52,60,50,49,59,53,47,57,44,40,75,75,70,45,85,59,46,68,64,58,51,48,53,50,48,54,51,53,54,52,49,23,76,75,31,69,49,47,34,51,48,40,60,70,65,38,52,68,62,42,56,75,69,25,65,61,42,63,68,50,43,53,44,52,48,52,34,52,51,37,36,48,51,40,44,62,67,23,40,73,69,89,120

Secondary structure (DSSP, 8-state):
---SHHHHHHTTTT--HHHHHHHT-S--------SPPPPGGGT-S-HHHHHHHHHHHHSEEP--TTS-TT---EE-TT--HHHHHHHHHHHHHHHHHHHTTPPP-HHHHHHHHHHHHHHHHH-HHHHHHHHHH-HHHHHHHHTT-HHHHHHHHHHHHHHHHHHHHHBS---

Sequence (171 aa):
MASDWKDALGGLIGKTPEEVARTQRQPAGQKASSGKEPPAFFSRDDYVDLADQCMQRLGRPSKNKWNKENEIKRNYGELTSSQMRNLFALVTRLYNRVTIGGEITPADIGSIKVRMVYDAGRKADVQSFLQESGLLRGLDFIGTDKGRFLRYARYMEALVAYHYYYTDKKD

pLDDT: mean 84.24, std 19.24, range [37.38, 98.31]